Protein AF-A0A6L4YJJ8-F1 (afdb_monomer_lite)

Secondary structure (DSSP, 8-state):
-PPPPEE--HHHHHHHHHHHH-HHHHTT-TT-TT--HHHHHHHHHHHHT-S-EE--HHHHHHHHHHHT-----

pLDDT: mean 91.01, std 11.34, range [44.03, 98.19]

Radius of gyration: 12.53 Å; chains: 1; bounding box: 24×25×41 Å

Structure (mmCIF, N/CA/C/O backbone):
data_AF-A0A6L4YJJ8-F1
#
_entry.id   AF-A0A6L4YJJ8-F1
#
loop_
_atom_site.group_PDB
_atom_site.id
_atom_site.type_symbol
_atom_site.label_atom_id
_atom_site.label_alt_id
_atom_site.label_comp_id
_atom_site.label_asym_id
_atom_site.label_entity_id
_atom_site.label_seq_id
_atom_site.pdbx_PDB_ins_code
_atom_site.Cartn_x
_atom_site.Cartn_y
_atom_site.Cartn_z
_atom_site.occupancy
_atom_site.B_iso_or_equiv
_atom_site.auth_seq_id
_atom_site.auth_comp_id
_atom_site.auth_asym_id
_atom_site.auth_atom_id
_atom_site.pdbx_PDB_model_num
ATOM 1 N N . MET A 1 1 ? -6.275 -10.482 20.114 1.00 64.62 1 MET A N 1
ATOM 2 C CA . MET A 1 1 ? -5.834 -9.066 20.152 1.00 64.62 1 MET A CA 1
ATOM 3 C C . MET A 1 1 ? -6.959 -8.203 19.603 1.00 64.62 1 MET A C 1
ATOM 5 O O . MET A 1 1 ? -7.636 -8.658 18.691 1.00 64.62 1 MET A O 1
ATOM 9 N N . LYS A 1 2 ? -7.209 -7.014 20.164 1.00 73.25 2 LYS A N 1
ATOM 10 C CA . LYS A 1 2 ? -8.198 -6.082 19.600 1.00 73.25 2 LYS A CA 1
ATOM 11 C C . LYS A 1 2 ? -7.636 -5.537 18.282 1.00 73.25 2 LYS A C 1
ATOM 13 O O . LYS A 1 2 ? -6.487 -5.111 18.272 1.00 73.25 2 LYS A O 1
ATOM 18 N N . ALA A 1 3 ? -8.407 -5.597 17.199 1.00 84.19 3 ALA A N 1
ATOM 19 C CA . ALA A 1 3 ? -7.980 -5.073 15.904 1.00 84.19 3 ALA A CA 1
ATOM 20 C C . ALA A 1 3 ? -7.784 -3.549 15.994 1.00 84.19 3 ALA A C 1
ATOM 22 O O . ALA A 1 3 ? -8.697 -2.819 16.398 1.00 84.19 3 ALA A O 1
ATOM 23 N N . THR A 1 4 ? -6.590 -3.076 15.642 1.00 94.31 4 THR A N 1
ATOM 24 C CA . THR A 1 4 ? -6.192 -1.663 15.739 1.00 94.31 4 THR A CA 1
ATOM 25 C C . THR A 1 4 ? -6.326 -1.006 14.366 1.00 94.31 4 THR A C 1
ATOM 27 O O . THR A 1 4 ? -5.986 -1.646 13.369 1.00 94.31 4 THR A O 1
ATOM 30 N N . PRO A 1 5 ? -6.829 0.236 14.269 1.00 97.06 5 PRO A N 1
ATOM 31 C CA . PRO A 1 5 ? -6.789 0.963 13.009 1.00 97.06 5 PRO A CA 1
ATOM 32 C C . PRO A 1 5 ? -5.342 1.274 12.618 1.00 97.06 5 PRO A C 1
ATOM 34 O O . PRO A 1 5 ? -4.508 1.540 13.484 1.00 97.06 5 PRO A O 1
ATOM 37 N N . ILE A 1 6 ? -5.056 1.282 11.319 1.00 97.38 6 ILE A N 1
ATOM 38 C CA . ILE A 1 6 ? -3.734 1.622 10.786 1.00 97.38 6 ILE A CA 1
ATOM 39 C C . ILE A 1 6 ? -3.824 2.829 9.856 1.00 97.38 6 ILE A C 1
ATOM 41 O O . ILE A 1 6 ? -4.822 3.021 9.165 1.00 97.38 6 ILE A O 1
ATOM 45 N N . LEU A 1 7 ? -2.765 3.633 9.833 1.00 97.88 7 LEU A N 1
ATOM 46 C CA . LEU A 1 7 ? -2.532 4.654 8.818 1.00 97.88 7 LEU A CA 1
ATOM 47 C C . LEU A 1 7 ? -1.432 4.125 7.898 1.00 97.88 7 LEU A C 1
ATOM 49 O O . LEU A 1 7 ? -0.373 3.739 8.388 1.00 97.88 7 LEU A O 1
ATOM 53 N N . ILE A 1 8 ? -1.686 4.086 6.594 1.00 97.56 8 ILE A N 1
ATOM 54 C CA . ILE A 1 8 ? -0.712 3.593 5.614 1.00 97.56 8 ILE A CA 1
ATOM 55 C C . ILE A 1 8 ? 0.028 4.784 5.001 1.00 97.56 8 ILE A C 1
ATOM 57 O O . ILE A 1 8 ? -0.595 5.774 4.611 1.00 97.56 8 ILE A O 1
ATOM 61 N N . ASP A 1 9 ? 1.357 4.698 4.935 1.00 96.25 9 ASP A N 1
ATOM 62 C CA . ASP A 1 9 ? 2.192 5.681 4.243 1.00 96.25 9 ASP A CA 1
ATOM 63 C C . ASP A 1 9 ? 2.173 5.490 2.716 1.00 96.25 9 ASP A C 1
ATOM 65 O O . ASP A 1 9 ? 1.650 4.514 2.184 1.00 96.25 9 ASP A O 1
ATOM 69 N N . THR A 1 10 ? 2.760 6.434 1.985 1.00 96.25 10 THR A N 1
ATOM 70 C CA . THR A 1 10 ? 2.780 6.403 0.520 1.00 96.25 10 THR A CA 1
ATOM 71 C C . THR A 1 10 ? 3.496 5.175 -0.051 1.00 96.25 10 THR A C 1
ATOM 73 O O . THR A 1 10 ? 2.984 4.560 -0.981 1.00 96.25 10 THR A O 1
ATOM 76 N N . ASN A 1 11 ? 4.663 4.796 0.468 1.00 94.31 11 ASN A N 1
ATOM 77 C CA . ASN A 1 11 ? 5.472 3.713 -0.094 1.00 94.31 11 ASN A CA 1
ATOM 78 C C . ASN A 1 11 ? 4.779 2.360 0.081 1.00 94.31 11 ASN A C 1
ATOM 80 O O . ASN A 1 11 ? 4.697 1.579 -0.868 1.00 94.31 11 ASN A O 1
ATOM 84 N N . LEU A 1 12 ? 4.208 2.115 1.262 1.00 96.69 12 LEU A N 1
ATOM 85 C CA . LEU A 1 12 ? 3.416 0.915 1.517 1.00 96.69 12 LEU A CA 1
ATOM 86 C C . LEU A 1 12 ? 2.114 0.914 0.713 1.00 96.69 12 LEU A C 1
ATOM 88 O O . LEU A 1 12 ? 1.690 -0.140 0.243 1.00 96.69 12 LEU A O 1
ATOM 92 N N . LEU A 1 13 ? 1.494 2.076 0.482 1.00 97.00 13 LEU A N 1
ATOM 93 C CA . LEU A 1 13 ? 0.315 2.150 -0.380 1.00 97.00 13 LEU A CA 1
ATOM 94 C C . LEU A 1 13 ? 0.664 1.879 -1.852 1.00 97.00 13 LEU A C 1
ATOM 96 O O . LEU A 1 13 ? -0.105 1.210 -2.540 1.00 97.00 13 LEU A O 1
ATOM 100 N N . VAL A 1 14 ? 1.833 2.317 -2.332 1.00 95.88 14 VAL A N 1
ATOM 101 C CA . VAL A 1 14 ? 2.343 1.966 -3.671 1.00 95.88 14 VAL A CA 1
ATOM 102 C C . VAL A 1 14 ? 2.615 0.466 -3.763 1.00 95.88 14 VAL A C 1
ATOM 104 O O . VAL A 1 14 ? 2.169 -0.160 -4.724 1.00 95.88 14 VAL A O 1
ATOM 107 N N . LEU A 1 15 ? 3.272 -0.133 -2.762 1.00 96.50 15 LEU A N 1
ATOM 108 C CA . LEU A 1 15 ? 3.487 -1.583 -2.696 1.00 96.50 15 LEU A CA 1
ATOM 109 C C . LEU A 1 15 ? 2.155 -2.340 -2.736 1.00 96.50 15 LEU A C 1
ATOM 111 O O . LEU A 1 15 ? 2.015 -3.303 -3.488 1.00 96.50 15 LEU A O 1
ATOM 115 N N . TYR A 1 16 ? 1.160 -1.873 -1.978 1.00 96.94 16 TYR A N 1
ATOM 116 C CA . TYR A 1 16 ? -0.178 -2.452 -1.976 1.00 96.94 16 TYR A CA 1
ATOM 117 C C . TYR A 1 16 ? -0.836 -2.377 -3.357 1.00 96.94 16 TYR A C 1
ATOM 119 O O . TYR A 1 16 ? -1.3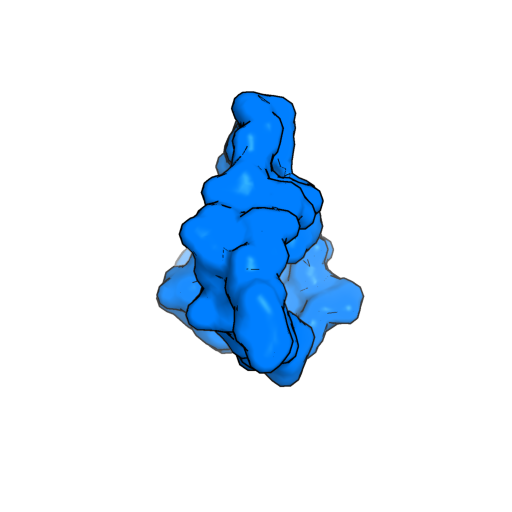23 -3.391 -3.853 1.00 96.94 16 TYR A O 1
ATOM 127 N N . VAL A 1 17 ? -0.837 -1.207 -4.002 1.00 95.25 17 VAL A N 1
ATOM 128 C CA . VAL A 1 17 ? -1.461 -1.008 -5.322 1.00 95.25 17 VAL A CA 1
ATOM 129 C C . VAL A 1 17 ? -0.768 -1.848 -6.397 1.00 95.25 17 VAL A C 1
ATOM 131 O O . VAL A 1 17 ? -1.440 -2.591 -7.112 1.00 9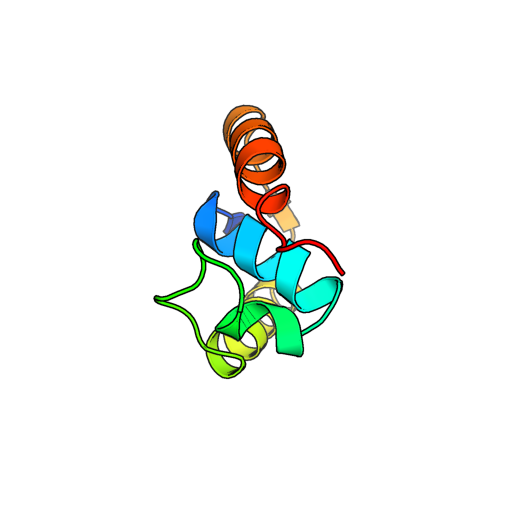5.25 17 VAL A O 1
ATOM 134 N N . VAL A 1 18 ? 0.563 -1.780 -6.491 1.00 93.94 18 VAL A N 1
ATOM 135 C CA . VAL A 1 18 ? 1.341 -2.526 -7.495 1.00 93.94 18 VAL A CA 1
ATOM 136 C C . VAL A 1 18 ? 1.231 -4.030 -7.257 1.00 93.94 18 VAL A C 1
ATOM 138 O O . VAL A 1 18 ? 0.939 -4.764 -8.196 1.00 93.94 18 VAL A O 1
ATOM 141 N N . GLY A 1 19 ? 1.391 -4.493 -6.015 1.00 94.50 19 GLY A N 1
ATOM 142 C CA . GLY A 1 19 ? 1.290 -5.912 -5.671 1.00 94.50 19 GLY A CA 1
ATOM 143 C C . GLY A 1 19 ? -0.105 -6.496 -5.897 1.00 94.50 19 GLY A C 1
ATOM 144 O O . GLY A 1 19 ? -0.222 -7.646 -6.321 1.00 94.50 19 GLY A O 1
ATOM 145 N N . THR A 1 20 ? -1.154 -5.691 -5.691 1.00 95.12 20 THR A N 1
ATOM 146 C CA . THR A 1 20 ? -2.546 -6.076 -5.982 1.00 95.12 20 THR A CA 1
ATOM 147 C C . THR A 1 20 ? -2.816 -6.149 -7.484 1.00 95.12 20 THR A C 1
ATOM 149 O O . THR A 1 20 ? -3.563 -7.020 -7.922 1.00 95.12 20 THR A O 1
ATOM 152 N N . ALA A 1 21 ? -2.196 -5.277 -8.284 1.00 92.19 21 ALA A N 1
ATOM 153 C CA . ALA A 1 21 ? -2.286 -5.342 -9.741 1.00 92.19 21 ALA A CA 1
ATOM 154 C C . ALA A 1 21 ? -1.496 -6.534 -10.312 1.00 92.19 21 ALA A C 1
ATOM 156 O O . ALA A 1 21 ? -2.002 -7.270 -11.155 1.00 92.19 21 ALA A O 1
ATOM 157 N N . SER A 1 22 ? -0.259 -6.738 -9.852 1.00 91.56 22 SER A N 1
ATOM 158 C CA . SER A 1 22 ? 0.546 -7.926 -10.132 1.00 91.56 22 SER A CA 1
ATOM 159 C C . SER A 1 22 ? 1.762 -7.996 -9.212 1.00 91.56 22 SER A C 1
ATOM 161 O O . SER A 1 22 ? 2.634 -7.124 -9.229 1.00 91.56 22 SER A O 1
ATOM 163 N N . ARG A 1 23 ? 1.906 -9.119 -8.505 1.00 93.12 23 ARG A N 1
ATOM 164 C CA . ARG A 1 23 ? 3.085 -9.402 -7.674 1.00 93.12 23 ARG A CA 1
ATOM 165 C C . ARG A 1 23 ? 4.396 -9.365 -8.464 1.00 93.12 23 ARG A C 1
ATOM 167 O O . ARG A 1 23 ? 5.405 -8.917 -7.938 1.00 93.12 23 ARG A O 1
ATOM 174 N N . SER A 1 24 ? 4.383 -9.763 -9.740 1.00 90.56 24 SER A N 1
ATOM 175 C CA . SER A 1 24 ? 5.590 -9.760 -10.582 1.00 90.56 24 SER A CA 1
ATOM 176 C C . SER A 1 24 ? 6.061 -8.358 -10.979 1.00 90.56 24 SER A C 1
ATOM 178 O O . SER A 1 24 ? 7.190 -8.207 -11.445 1.00 90.56 24 SER A O 1
ATOM 180 N N . TYR A 1 25 ? 5.221 -7.328 -10.806 1.00 89.62 25 TYR A N 1
ATOM 181 C CA . TYR A 1 25 ? 5.633 -5.942 -11.012 1.00 89.62 25 TYR A CA 1
ATOM 182 C C . TYR A 1 25 ? 6.346 -5.345 -9.800 1.00 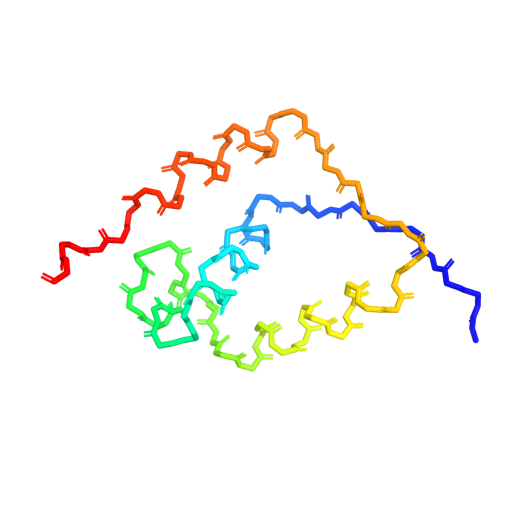89.62 25 TYR A C 1
ATOM 184 O O . TYR A 1 25 ? 7.038 -4.351 -9.987 1.00 89.62 25 TYR A O 1
ATOM 192 N N . ILE A 1 26 ? 6.249 -5.940 -8.603 1.00 92.06 26 ILE A N 1
ATOM 193 C CA . ILE A 1 26 ? 6.926 -5.429 -7.397 1.00 92.06 26 ILE A CA 1
ATOM 194 C C . ILE A 1 26 ? 8.435 -5.324 -7.653 1.00 92.06 26 ILE A C 1
ATOM 196 O O . ILE A 1 26 ? 9.001 -4.242 -7.547 1.00 92.06 26 ILE A O 1
ATOM 200 N N . GLU A 1 27 ? 9.052 -6.404 -8.135 1.00 88.06 27 GLU A N 1
ATOM 201 C CA . GLU A 1 27 ? 10.493 -6.460 -8.430 1.00 88.06 27 GLU A CA 1
ATOM 202 C C . GLU A 1 27 ? 10.911 -5.609 -9.642 1.00 88.06 27 GLU A C 1
ATOM 204 O O . GLU A 1 27 ? 12.077 -5.249 -9.793 1.00 88.06 27 GLU A O 1
ATOM 209 N N . LYS A 1 28 ? 9.968 -5.280 -10.532 1.00 86.44 28 LYS A N 1
ATOM 210 C CA . LYS A 1 28 ? 10.228 -4.506 -11.759 1.00 86.44 28 LYS A CA 1
ATOM 211 C C . LYS A 1 28 ? 10.004 -3.005 -11.574 1.00 86.44 28 LYS A C 1
ATOM 213 O O . LYS A 1 28 ? 10.404 -2.211 -12.428 1.00 86.44 28 LYS A O 1
ATOM 218 N N . HIS A 1 29 ? 9.324 -2.598 -10.506 1.00 85.19 29 HIS A N 1
ATOM 219 C CA . HIS A 1 29 ? 8.898 -1.220 -10.314 1.00 85.19 29 HIS A CA 1
ATOM 220 C C . HIS A 1 29 ? 10.034 -0.370 -9.735 1.00 85.19 29 HIS A C 1
ATOM 222 O O . HIS A 1 29 ? 10.520 -0.615 -8.634 1.00 85.19 29 HIS A O 1
ATOM 228 N N . LYS A 1 30 ? 10.408 0.712 -10.433 1.00 84.38 30 LYS A N 1
ATOM 229 C CA . LYS A 1 30 ? 11.550 1.584 -10.070 1.00 84.38 30 LYS A CA 1
ATOM 230 C C . LYS A 1 30 ? 11.485 2.180 -8.659 1.00 84.38 30 LYS A C 1
ATOM 232 O O . LYS A 1 30 ? 12.498 2.638 -8.147 1.00 84.38 30 LYS A O 1
ATOM 237 N N . ARG A 1 31 ? 10.292 2.250 -8.064 1.00 87.38 31 ARG A N 1
ATOM 238 C CA . ARG A 1 31 ? 10.059 2.803 -6.717 1.00 87.38 31 ARG A CA 1
ATOM 239 C C . ARG A 1 31 ? 9.862 1.744 -5.633 1.00 87.38 31 ARG A C 1
ATOM 241 O O . ARG A 1 31 ? 9.669 2.118 -4.488 1.00 87.38 31 ARG A O 1
ATOM 248 N N . LEU A 1 32 ? 9.884 0.459 -5.990 1.00 90.75 32 LEU A N 1
ATOM 249 C CA . LEU A 1 32 ? 9.751 -0.658 -5.051 1.00 90.75 32 LEU A CA 1
ATOM 250 C C . LEU A 1 32 ? 11.042 -1.474 -4.942 1.00 90.75 32 LEU A C 1
ATOM 252 O O . LEU A 1 32 ? 11.014 -2.601 -4.480 1.00 90.75 32 LEU A O 1
ATOM 256 N N . THR A 1 33 ? 12.186 -0.903 -5.325 1.00 88.00 33 THR A N 1
ATOM 257 C CA . THR A 1 33 ? 13.489 -1.590 -5.290 1.00 88.00 33 THR A CA 1
ATOM 258 C C . THR A 1 33 ? 13.934 -2.006 -3.886 1.00 88.00 33 THR A C 1
ATOM 260 O O . THR A 1 33 ? 14.851 -2.807 -3.760 1.00 88.00 33 THR A O 1
ATOM 263 N N . GLU A 1 34 ? 13.322 -1.441 -2.843 1.00 91.19 34 GLU A N 1
ATOM 264 C CA . GLU A 1 34 ? 13.560 -1.803 -1.439 1.00 91.19 34 GLU A CA 1
ATOM 265 C C . GLU A 1 34 ? 12.604 -2.890 -0.923 1.00 91.19 34 GLU A C 1
ATOM 267 O O . GLU A 1 34 ? 12.751 -3.323 0.215 1.00 91.19 34 GLU A O 1
ATOM 272 N N . PHE A 1 35 ? 11.635 -3.320 -1.737 1.00 94.19 35 PHE A N 1
ATOM 273 C CA . PHE A 1 35 ? 10.621 -4.297 -1.357 1.00 94.19 35 PHE A CA 1
ATOM 274 C C . PHE A 1 35 ? 10.714 -5.562 -2.205 1.00 94.19 35 PHE A C 1
ATOM 276 O O . PHE A 1 35 ? 10.975 -5.519 -3.409 1.00 94.19 35 PHE A O 1
ATOM 283 N N . VAL A 1 36 ? 10.410 -6.689 -1.576 1.00 95.00 36 VAL A N 1
ATOM 284 C CA . VAL A 1 36 ? 10.218 -7.989 -2.224 1.00 95.00 36 VAL A CA 1
ATOM 285 C C . VAL A 1 36 ? 8.757 -8.436 -2.125 1.00 95.00 36 VAL A C 1
ATOM 287 O O . VAL A 1 36 ? 7.924 -7.807 -1.466 1.00 95.00 36 VAL A O 1
ATOM 290 N N . VAL A 1 37 ? 8.403 -9.529 -2.804 1.00 96.06 37 VAL A N 1
ATOM 291 C CA . VAL A 1 37 ? 7.026 -10.056 -2.791 1.00 96.06 37 VAL A CA 1
ATOM 292 C C . VAL A 1 37 ? 6.595 -10.448 -1.370 1.00 96.06 37 VAL A C 1
ATOM 294 O O . VAL A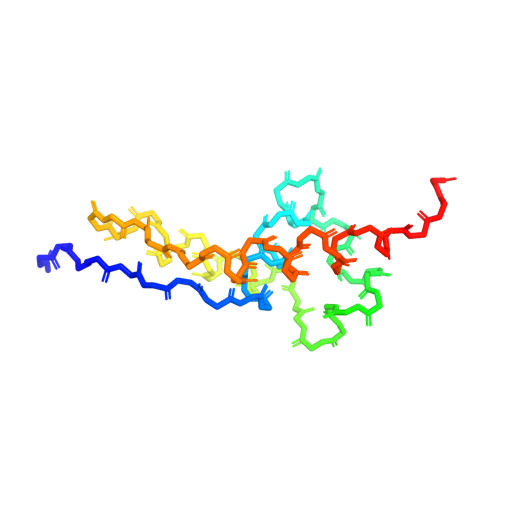 1 37 ? 5.434 -10.264 -0.999 1.00 96.06 37 VAL A O 1
ATOM 297 N N . GLU A 1 38 ? 7.524 -10.917 -0.542 1.00 97.50 38 GLU A N 1
ATOM 298 C CA . GLU A 1 38 ? 7.285 -11.285 0.854 1.00 97.50 38 GLU A CA 1
ATOM 299 C C . GLU A 1 38 ? 6.891 -10.077 1.718 1.00 97.50 38 GLU A C 1
ATOM 301 O O . GLU A 1 38 ? 6.082 -10.224 2.639 1.00 97.50 38 GLU A O 1
ATOM 306 N N . ASP A 1 39 ? 7.389 -8.877 1.402 1.00 97.31 39 ASP A N 1
ATOM 307 C CA . ASP A 1 39 ? 6.993 -7.644 2.092 1.00 97.31 39 ASP A CA 1
ATOM 308 C C . ASP A 1 39 ? 5.541 -7.282 1.778 1.00 97.31 39 ASP A C 1
ATOM 310 O O . ASP A 1 39 ? 4.796 -6.847 2.659 1.00 97.31 39 ASP A O 1
ATOM 314 N N . TYR A 1 40 ? 5.096 -7.522 0.542 1.00 97.62 40 TYR A N 1
ATOM 315 C CA . TYR A 1 40 ? 3.687 -7.378 0.178 1.00 97.62 40 TYR A CA 1
ATOM 316 C C . TYR A 1 40 ? 2.810 -8.383 0.937 1.00 97.62 40 TYR A C 1
ATOM 318 O O . TYR A 1 40 ? 1.752 -8.014 1.453 1.00 97.62 40 TYR A O 1
ATOM 326 N N . ASP A 1 41 ? 3.261 -9.630 1.093 1.00 97.94 41 ASP A N 1
ATOM 327 C CA . ASP A 1 41 ? 2.549 -10.621 1.907 1.00 97.94 41 ASP A CA 1
ATOM 328 C C . ASP A 1 41 ? 2.493 -10.226 3.392 1.00 97.94 41 ASP A C 1
ATOM 330 O O . ASP A 1 41 ? 1.468 -10.430 4.054 1.00 97.94 41 ASP A O 1
ATOM 334 N N . ALA A 1 42 ? 3.557 -9.627 3.932 1.00 97.62 42 ALA A N 1
ATOM 335 C CA . ALA A 1 42 ? 3.561 -9.071 5.283 1.00 97.62 42 ALA A CA 1
ATOM 336 C C . ALA A 1 42 ? 2.582 -7.892 5.416 1.00 97.62 42 ALA A C 1
ATOM 338 O O . ALA A 1 42 ? 1.796 -7.844 6.368 1.00 97.62 42 ALA A O 1
ATOM 339 N N . LEU A 1 43 ? 2.560 -6.988 4.435 1.00 97.69 43 LEU A N 1
ATOM 340 C CA . LEU A 1 43 ? 1.638 -5.857 4.387 1.00 97.69 43 LEU A CA 1
ATOM 341 C C . LEU A 1 43 ? 0.174 -6.314 4.343 1.00 97.69 43 LEU A C 1
ATOM 343 O O . LEU A 1 43 ? -0.650 -5.801 5.101 1.00 97.69 43 LEU A O 1
ATOM 347 N N . LEU A 1 44 ? -0.157 -7.323 3.531 1.00 97.81 44 LEU A N 1
ATOM 348 C CA . LEU A 1 44 ? -1.507 -7.893 3.487 1.00 97.81 44 LEU A CA 1
ATOM 349 C C . LEU A 1 44 ? -1.937 -8.461 4.841 1.00 97.81 44 LEU A C 1
ATOM 351 O O . LEU A 1 44 ? -3.083 -8.272 5.250 1.00 97.81 44 LEU A O 1
ATOM 355 N N . LYS A 1 45 ? -1.032 -9.121 5.573 1.00 97.00 45 LYS A N 1
ATOM 356 C CA . LYS A 1 45 ? -1.329 -9.604 6.932 1.00 97.00 45 LYS A CA 1
ATOM 357 C C . LYS A 1 45 ? -1.637 -8.449 7.884 1.00 97.00 45 LYS A C 1
ATOM 359 O O . LYS A 1 45 ? -2.538 -8.588 8.706 1.00 97.00 45 LYS A O 1
ATOM 364 N N . LEU A 1 46 ? -0.931 -7.323 7.790 1.00 96.19 46 LEU A N 1
ATOM 365 C CA . LEU A 1 46 ? -1.207 -6.145 8.621 1.00 96.19 46 LEU A CA 1
ATOM 366 C C . LEU A 1 46 ? -2.566 -5.523 8.281 1.00 96.19 46 LEU A C 1
ATOM 368 O O . LEU A 1 46 ? -3.365 -5.280 9.183 1.00 96.19 46 LEU A O 1
ATOM 372 N N . ILE A 1 47 ? -2.853 -5.337 6.990 1.00 96.62 47 ILE A N 1
ATOM 373 C CA . ILE A 1 47 ? -4.114 -4.761 6.501 1.00 96.62 47 ILE A CA 1
ATOM 374 C C . ILE A 1 47 ? -5.310 -5.636 6.893 1.00 96.62 47 ILE A C 1
ATOM 376 O O . ILE A 1 47 ? -6.281 -5.127 7.445 1.00 96.62 47 ILE A O 1
ATOM 380 N N . ASN A 1 48 ? -5.228 -6.951 6.680 1.00 96.00 48 ASN A N 1
ATOM 381 C CA . ASN A 1 48 ? -6.328 -7.879 6.972 1.00 96.00 48 ASN A CA 1
ATOM 382 C C . ASN A 1 48 ? -6.653 -7.993 8.469 1.00 96.00 48 ASN A C 1
ATOM 384 O O . ASN A 1 48 ? -7.761 -8.382 8.827 1.00 96.00 48 ASN A O 1
ATOM 388 N N . ASN A 1 49 ? -5.697 -7.673 9.344 1.00 95.81 49 ASN A N 1
ATOM 389 C CA . ASN A 1 49 ? -5.891 -7.684 10.795 1.00 95.81 49 ASN A CA 1
ATOM 390 C C . ASN A 1 49 ? -6.267 -6.305 11.368 1.00 95.81 49 ASN A C 1
ATOM 392 O O . ASN A 1 49 ? -6.532 -6.195 12.571 1.00 95.81 49 ASN A O 1
ATOM 396 N N . ALA A 1 50 ? -6.281 -5.253 10.545 1.00 96.62 50 ALA A N 1
ATOM 397 C CA . ALA A 1 50 ? -6.642 -3.909 10.973 1.00 96.62 50 ALA A CA 1
ATOM 398 C C . ALA A 1 50 ? -8.165 -3.746 11.066 1.00 96.62 50 ALA A C 1
ATOM 400 O O . ALA A 1 50 ? -8.918 -4.276 10.254 1.00 96.62 50 ALA A O 1
ATOM 401 N N . SER A 1 51 ? -8.639 -2.972 12.045 1.00 97.19 51 SER A N 1
ATOM 402 C CA . SER A 1 51 ? -10.076 -2.654 12.156 1.00 97.19 51 SER A CA 1
ATOM 403 C C . SER A 1 51 ? -10.526 -1.569 11.178 1.00 97.19 51 SER A C 1
ATOM 405 O O . SER A 1 51 ? -11.709 -1.480 10.861 1.00 97.19 51 SER A O 1
ATOM 407 N N . ALA A 1 52 ? -9.587 -0.747 10.711 1.00 96.88 52 ALA A N 1
ATOM 408 C CA . ALA A 1 52 ? -9.779 0.242 9.664 1.00 96.88 52 ALA A CA 1
ATOM 409 C C . ALA A 1 52 ? -8.425 0.593 9.038 1.00 96.88 52 ALA A C 1
ATOM 411 O O . ALA A 1 52 ? -7.387 0.519 9.702 1.00 96.88 52 ALA A O 1
ATOM 412 N N . VAL A 1 53 ? -8.459 1.025 7.780 1.00 97.56 53 VAL A N 1
ATOM 413 C CA . VAL A 1 53 ? -7.302 1.557 7.060 1.00 97.56 53 VAL A CA 1
ATOM 414 C C . VAL A 1 53 ? -7.563 3.022 6.757 1.00 97.56 53 VAL A C 1
ATOM 416 O O . VAL A 1 53 ? -8.540 3.361 6.091 1.00 97.56 53 VAL A O 1
ATOM 419 N N . PHE A 1 54 ? -6.682 3.886 7.241 1.00 98.19 54 PHE A N 1
ATOM 420 C CA . PHE A 1 54 ? -6.702 5.311 6.967 1.00 98.19 54 PHE A CA 1
ATOM 421 C C . PHE A 1 54 ? -5.582 5.685 6.004 1.00 98.19 54 PHE A C 1
ATOM 423 O O . PHE A 1 54 ? -4.505 5.085 5.990 1.00 98.19 54 PHE A O 1
ATOM 430 N N . VAL A 1 55 ? -5.841 6.732 5.230 1.00 97.94 55 VAL A N 1
ATOM 431 C CA . VAL A 1 55 ? -4.886 7.406 4.351 1.00 97.94 55 VAL A CA 1
ATOM 432 C C . VAL A 1 55 ? -5.158 8.902 4.420 1.00 97.94 55 VAL A C 1
ATOM 434 O O . VAL A 1 55 ? -6.282 9.324 4.700 1.00 97.94 55 VAL A O 1
ATOM 437 N N . THR A 1 56 ? -4.143 9.718 4.154 1.00 98.00 56 THR A N 1
ATOM 438 C CA . THR A 1 56 ? -4.347 11.162 3.982 1.00 98.00 56 THR A CA 1
ATOM 439 C C . THR A 1 56 ? -4.566 11.491 2.502 1.00 98.00 56 THR A C 1
ATOM 441 O O . THR A 1 56 ? -4.093 10.746 1.637 1.00 98.00 56 THR A O 1
ATOM 444 N N . PRO A 1 57 ? -5.223 12.618 2.164 1.00 97.94 57 PRO A N 1
ATOM 445 C CA . PRO A 1 57 ? -5.322 13.066 0.774 1.00 97.94 57 PRO A CA 1
ATOM 446 C C . 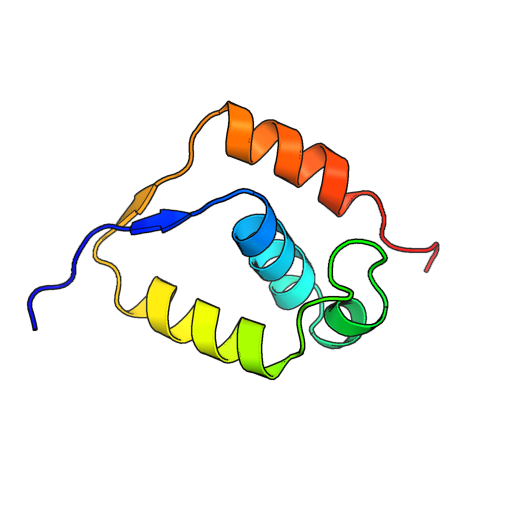PRO A 1 57 ? -3.954 13.185 0.085 1.00 97.94 57 PRO A C 1
ATOM 448 O O . PRO A 1 57 ? -3.816 12.818 -1.079 1.00 97.94 57 PRO A O 1
ATOM 451 N N . HIS A 1 58 ? -2.929 13.630 0.819 1.00 97.00 58 HIS A N 1
ATOM 452 C CA . HIS A 1 58 ? -1.562 13.724 0.309 1.00 97.00 58 HIS A CA 1
ATOM 453 C C . HIS A 1 58 ? -0.960 12.341 0.017 1.00 97.00 58 HIS A C 1
ATOM 455 O O . HIS A 1 58 ? -0.367 12.142 -1.039 1.00 97.00 58 HIS A O 1
ATOM 461 N N . THR A 1 59 ? -1.175 11.357 0.901 1.00 97.50 59 THR A N 1
ATOM 462 C CA . THR A 1 59 ? -0.765 9.960 0.671 1.00 97.50 59 THR A CA 1
ATOM 463 C C . THR A 1 59 ? -1.357 9.414 -0.630 1.00 97.50 59 THR A C 1
ATOM 465 O O . THR A 1 59 ? -0.650 8.785 -1.415 1.00 97.50 59 THR A O 1
ATOM 468 N N . LEU A 1 60 ? -2.641 9.680 -0.893 1.00 96.88 60 LEU A N 1
ATOM 469 C CA . LEU A 1 60 ? -3.309 9.251 -2.126 1.00 96.88 60 LEU A CA 1
ATOM 470 C C . LEU A 1 60 ? -2.741 9.945 -3.370 1.00 96.88 60 LEU A C 1
ATOM 472 O O . LEU A 1 60 ? -2.489 9.277 -4.375 1.00 96.88 60 LEU A O 1
ATOM 476 N N . ALA A 1 61 ? -2.518 11.260 -3.300 1.00 96.75 61 ALA A N 1
ATOM 477 C CA . ALA A 1 61 ? -1.951 12.032 -4.404 1.00 96.75 61 ALA A CA 1
ATOM 478 C C . ALA 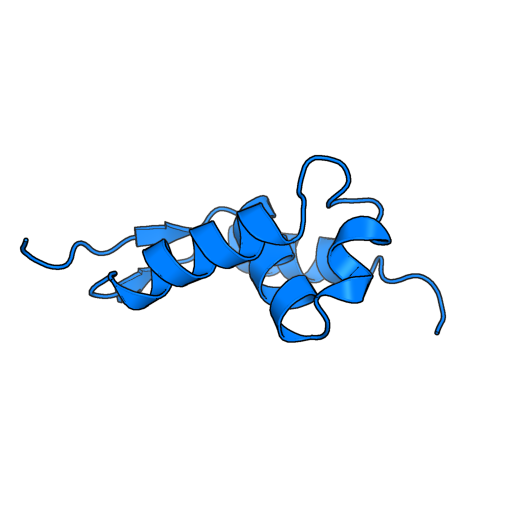A 1 61 ? -0.554 11.520 -4.790 1.00 96.75 61 ALA A C 1
ATOM 480 O O . ALA A 1 61 ? -0.306 11.215 -5.958 1.00 96.75 61 ALA A O 1
ATOM 481 N N . GLU A 1 62 ? 0.327 11.335 -3.805 1.00 96.38 62 GLU A N 1
ATOM 482 C CA . GLU A 1 62 ? 1.676 10.817 -4.039 1.00 96.38 62 GLU A CA 1
ATOM 483 C C . GLU A 1 62 ? 1.666 9.370 -4.534 1.00 96.38 62 GLU A C 1
ATOM 485 O O . GLU A 1 62 ? 2.391 9.028 -5.467 1.00 96.38 62 GLU A O 1
ATOM 490 N N . THR A 1 63 ? 0.785 8.524 -3.997 1.00 95.62 63 THR A N 1
ATOM 491 C CA . THR A 1 63 ? 0.654 7.138 -4.472 1.00 95.62 63 THR A CA 1
ATOM 492 C C . THR A 1 63 ? 0.232 7.099 -5.938 1.00 95.62 63 THR A C 1
ATOM 494 O O . THR A 1 63 ? 0.821 6.361 -6.724 1.00 95.62 63 THR A O 1
ATOM 497 N N . SER A 1 64 ? -0.729 7.936 -6.346 1.00 93.12 64 SER A N 1
ATOM 498 C CA . SER A 1 64 ? -1.129 8.061 -7.754 1.00 93.12 64 SER A CA 1
ATOM 499 C C . SER A 1 64 ? 0.035 8.506 -8.646 1.00 93.12 64 SER A C 1
ATOM 501 O O . SER A 1 64 ? 0.187 7.994 -9.754 1.00 93.12 64 SER A O 1
ATOM 503 N N . ASN A 1 65 ? 0.863 9.450 -8.192 1.00 93.00 65 ASN A N 1
ATOM 504 C CA . ASN A 1 65 ? 2.032 9.899 -8.950 1.00 93.00 65 ASN A CA 1
ATOM 505 C C . ASN A 1 65 ? 3.074 8.782 -9.098 1.00 93.00 65 ASN A C 1
ATOM 507 O O . ASN A 1 65 ? 3.607 8.579 -10.188 1.00 93.00 65 ASN A O 1
ATOM 511 N N . LEU A 1 66 ? 3.337 8.033 -8.026 1.00 92.06 66 LEU A N 1
ATOM 512 C CA . LEU A 1 66 ? 4.359 6.987 -8.002 1.00 92.06 66 LEU A CA 1
ATOM 513 C C . LEU A 1 66 ? 3.922 5.686 -8.689 1.00 92.06 66 LEU A C 1
ATOM 515 O O . LEU A 1 66 ? 4.760 5.021 -9.290 1.00 92.06 66 LEU A O 1
ATOM 519 N N . ALA A 1 67 ? 2.635 5.336 -8.661 1.00 87.88 67 ALA A N 1
ATOM 520 C CA . ALA A 1 67 ? 2.118 4.121 -9.297 1.00 87.88 67 ALA A CA 1
ATOM 521 C C . ALA A 1 67 ? 2.123 4.185 -10.838 1.00 87.88 67 ALA A C 1
ATOM 523 O O . ALA A 1 67 ? 2.070 3.155 -11.503 1.00 87.88 67 ALA A O 1
ATOM 524 N N . ARG A 1 68 ? 2.220 5.386 -11.429 1.00 81.69 68 ARG A N 1
ATOM 525 C CA . ARG A 1 68 ? 2.309 5.578 -12.889 1.00 81.69 68 ARG A CA 1
ATOM 526 C C . ARG A 1 68 ? 3.641 5.118 -13.492 1.00 81.69 68 ARG A C 1
ATOM 528 O O . ARG A 1 68 ? 3.741 5.041 -14.710 1.00 81.69 68 ARG A O 1
ATOM 535 N N . TYR A 1 69 ? 4.652 4.803 -12.679 1.00 68.38 69 TYR A N 1
ATOM 536 C CA . TYR A 1 69 ? 5.974 4.354 -13.140 1.00 68.38 69 TYR A CA 1
ATOM 537 C C . TYR A 1 69 ? 6.061 2.839 -13.402 1.00 68.38 69 TYR A C 1
ATOM 539 O O . TYR A 1 69 ? 7.124 2.236 -13.229 1.00 68.38 69 TYR A O 1
ATOM 547 N N . ILE A 1 70 ? 4.970 2.219 -13.851 1.00 63.88 70 ILE A N 1
ATOM 548 C CA . ILE A 1 70 ? 5.026 0.898 -14.477 1.00 63.88 70 ILE A CA 1
ATOM 549 C C . ILE A 1 70 ? 5.663 1.065 -15.862 1.00 63.88 70 ILE A C 1
ATOM 551 O O . ILE A 1 70 ? 5.240 1.914 -16.643 1.00 63.88 70 ILE A O 1
ATOM 555 N N . GLY A 1 71 ? 6.750 0.332 -16.135 1.00 56.31 71 GLY A N 1
ATOM 556 C CA . GLY A 1 71 ? 7.339 0.305 -17.477 1.00 56.31 71 GLY A CA 1
ATOM 557 C C . GLY A 1 71 ? 6.269 -0.071 -18.502 1.00 56.31 71 GLY A C 1
ATOM 558 O O . GLY A 1 71 ? 5.342 -0.801 -18.146 1.00 56.31 71 GLY A O 1
ATOM 559 N N . GLU A 1 72 ? 6.371 0.464 -19.724 1.00 44.03 72 GLU A N 1
ATOM 560 C CA . GLU A 1 72 ? 5.468 0.092 -20.821 1.00 44.03 72 GLU A CA 1
ATOM 561 C C . GLU A 1 72 ? 5.269 -1.439 -20.846 1.00 44.03 72 GLU A C 1
ATOM 563 O O . GLU A 1 72 ? 6.251 -2.164 -20.640 1.00 44.03 72 GLU A O 1
ATOM 568 N N . PRO A 1 73 ? 4.017 -1.921 -20.990 1.00 47.12 73 PRO A N 1
ATOM 569 C CA . PRO A 1 73 ? 3.715 -3.349 -21.024 1.00 47.12 73 PRO A CA 1
ATOM 570 C C . PRO A 1 73 ? 4.495 -4.094 -22.111 1.00 47.12 73 PRO A C 1
ATOM 572 O O . PRO A 1 73 ? 4.707 -3.514 -23.200 1.00 47.12 73 PRO A O 1
#

Foldseek 3Di:
DPAAEDEDAQLLVLLQVQVVVPQVCLCVQPSNVVDHSVVNVVSVVSCVSHPYYDYDPVSVVSNVVRNVRRPDD

Sequence (73 aa):
MKATPILIDTNLLVLYVVGTASRSYIEKHKRLTEFVVEDYDALLKLINNASAVFVTPHTLAETSNLARYIGEP